Protein AF-A0A662DFI2-F1 (afdb_monomer_lite)

Foldseek 3Di:
DWDWDQDPVQQKIKIFQDPADFPDWDDDDPVAWIFTAHPVGATGMIMGRHNVCCVVPVVVVCVVRVPPPVVVVVNVVVVVVCDDPPD

Structure (mmCIF, N/CA/C/O backbone):
data_AF-A0A662DFI2-F1
#
_entry.id   AF-A0A662DFI2-F1
#
loop_
_atom_site.group_PDB
_atom_site.id
_atom_site.type_symbol
_atom_site.label_atom_id
_atom_site.label_alt_id
_atom_site.label_comp_id
_atom_site.label_asym_id
_atom_site.label_entity_id
_atom_site.label_seq_id
_atom_site.pdbx_PDB_ins_code
_atom_site.Cartn_x
_atom_site.Cartn_y
_atom_site.Cartn_z
_atom_site.occupancy
_atom_site.B_iso_or_equiv
_atom_site.auth_seq_id
_atom_site.auth_comp_id
_atom_site.auth_asym_id
_atom_site.auth_atom_id
_atom_site.pdbx_PDB_model_num
ATOM 1 N N . MET A 1 1 ? -4.007 -9.988 8.650 1.00 88.25 1 MET A N 1
ATOM 2 C CA . MET A 1 1 ? -2.555 -10.174 8.460 1.00 88.25 1 MET A CA 1
ATOM 3 C C . MET A 1 1 ? -2.058 -9.044 7.566 1.00 88.25 1 MET A C 1
ATOM 5 O O . MET A 1 1 ? -2.881 -8.512 6.829 1.00 88.25 1 MET A O 1
ATOM 9 N N . ILE A 1 2 ? -0.782 -8.643 7.654 1.00 93.25 2 ILE A N 1
ATOM 10 C CA . ILE A 1 2 ? -0.203 -7.756 6.631 1.00 93.25 2 ILE A CA 1
ATOM 11 C C . ILE A 1 2 ? 0.402 -8.635 5.547 1.00 93.25 2 ILE A C 1
ATOM 13 O O . ILE A 1 2 ? 1.089 -9.597 5.868 1.00 93.25 2 ILE A O 1
ATOM 17 N N . GLN A 1 3 ? 0.128 -8.312 4.292 1.00 93.81 3 GLN A N 1
ATOM 18 C CA . GLN A 1 3 ? 0.730 -8.966 3.142 1.00 93.81 3 GLN A CA 1
ATOM 19 C C . GLN A 1 3 ? 1.153 -7.892 2.155 1.00 93.81 3 GLN A C 1
ATOM 21 O O . GLN A 1 3 ? 0.405 -6.950 1.894 1.00 93.81 3 GLN A O 1
ATOM 26 N N . ILE A 1 4 ? 2.360 -8.034 1.629 1.00 93.88 4 ILE A N 1
ATOM 27 C CA . ILE A 1 4 ? 2.885 -7.152 0.601 1.00 93.88 4 ILE A CA 1
ATOM 28 C C . ILE A 1 4 ? 3.207 -8.032 -0.602 1.00 93.88 4 ILE A C 1
ATOM 30 O O . ILE A 1 4 ? 3.814 -9.091 -0.454 1.00 93.88 4 ILE A O 1
ATOM 34 N N . SER A 1 5 ? 2.761 -7.607 -1.773 1.00 92.38 5 SER A N 1
ATOM 35 C CA . SER A 1 5 ? 2.958 -8.317 -3.034 1.00 92.38 5 SER A CA 1
ATOM 36 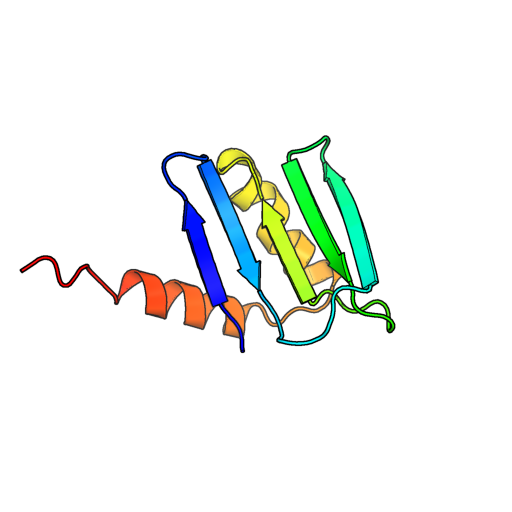C C . SER A 1 5 ? 3.472 -7.337 -4.075 1.00 92.38 5 SER A C 1
ATOM 38 O O . SER A 1 5 ? 3.085 -6.167 -4.083 1.00 92.38 5 SER A O 1
ATOM 40 N N . TYR A 1 6 ? 4.354 -7.831 -4.930 1.00 90.00 6 TYR A N 1
ATOM 41 C CA . TYR A 1 6 ? 4.950 -7.099 -6.035 1.00 90.00 6 TYR A CA 1
ATOM 42 C C . TYR A 1 6 ? 4.669 -7.872 -7.318 1.00 90.00 6 TYR A C 1
ATOM 44 O O . TYR A 1 6 ? 4.882 -9.085 -7.352 1.00 90.00 6 TYR A O 1
ATOM 52 N N . ASP A 1 7 ? 4.183 -7.169 -8.332 1.00 91.31 7 ASP A N 1
ATOM 53 C CA . ASP A 1 7 ? 3.967 -7.697 -9.673 1.00 91.31 7 ASP A CA 1
ATOM 54 C C . ASP A 1 7 ? 4.900 -6.958 -10.638 1.00 91.31 7 ASP A C 1
ATOM 56 O O . ASP A 1 7 ? 4.728 -5.764 -10.899 1.00 91.31 7 ASP A O 1
ATOM 60 N N . GLU A 1 8 ? 5.927 -7.663 -11.114 1.00 89.50 8 GLU A N 1
ATOM 61 C CA . GLU A 1 8 ? 6.929 -7.113 -12.030 1.00 89.50 8 GLU A CA 1
ATOM 62 C C . GLU A 1 8 ? 6.357 -6.829 -13.418 1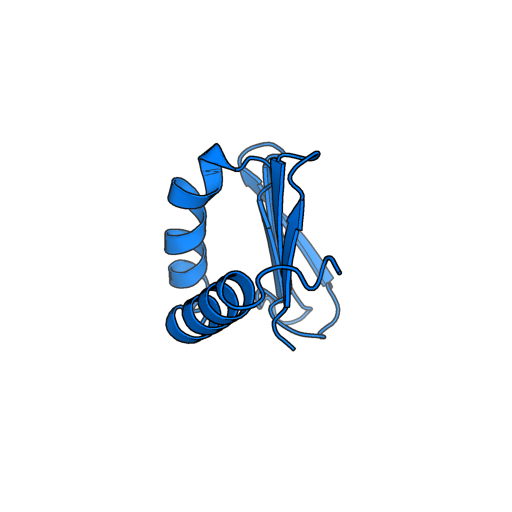.00 89.50 8 GLU A C 1
ATOM 64 O O . GLU A 1 8 ? 6.730 -5.834 -14.034 1.00 89.50 8 GLU A O 1
ATOM 69 N N . GLU A 1 9 ? 5.442 -7.674 -13.900 1.00 93.25 9 GLU A N 1
ATOM 70 C CA . GLU A 1 9 ? 4.848 -7.537 -15.230 1.00 93.25 9 GLU A CA 1
ATOM 71 C C . GLU A 1 9 ? 3.885 -6.348 -15.266 1.00 93.25 9 GLU A C 1
ATOM 73 O O . GLU A 1 9 ? 3.917 -5.548 -16.202 1.00 93.25 9 GLU A O 1
ATOM 78 N N . ALA A 1 10 ? 3.075 -6.193 -14.216 1.00 90.69 10 ALA A N 1
ATOM 79 C CA . ALA A 1 10 ? 2.154 -5.070 -14.083 1.00 90.69 10 ALA A CA 1
ATOM 80 C C . ALA A 1 10 ? 2.835 -3.770 -13.620 1.00 90.69 10 ALA A C 1
ATOM 82 O O . ALA A 1 10 ? 2.232 -2.706 -13.724 1.00 90.69 10 ALA A O 1
ATOM 83 N N . GLY A 1 11 ? 4.058 -3.832 -13.083 1.00 93.19 11 GLY A N 1
ATOM 84 C CA . GLY A 1 11 ? 4.721 -2.669 -12.491 1.00 93.19 11 GLY A CA 1
ATOM 85 C C . GLY A 1 11 ? 3.984 -2.138 -11.256 1.00 93.19 11 GLY A C 1
ATOM 86 O O . GLY A 1 11 ? 3.895 -0.924 -11.060 1.00 93.19 11 GLY A O 1
ATOM 87 N N . ALA A 1 12 ? 3.462 -3.040 -10.422 1.00 94.06 12 ALA A N 1
ATOM 88 C CA . ALA A 1 12 ? 2.547 -2.699 -9.338 1.00 94.06 12 ALA A CA 1
ATOM 89 C C . ALA A 1 12 ? 2.973 -3.267 -7.976 1.00 94.06 12 ALA A C 1
ATOM 91 O O . ALA A 1 12 ? 3.608 -4.320 -7.864 1.00 94.06 12 ALA A O 1
ATOM 92 N N . ILE A 1 13 ? 2.583 -2.567 -6.910 1.00 94.56 13 ILE A N 1
ATOM 93 C CA . ILE A 1 13 ? 2.735 -3.000 -5.520 1.00 94.56 13 ILE A CA 1
ATOM 94 C C . ILE A 1 13 ? 1.376 -2.975 -4.820 1.00 94.56 13 ILE A C 1
ATOM 96 O O . ILE A 1 13 ? 0.664 -1.972 -4.851 1.00 94.56 13 ILE A O 1
ATOM 100 N N . TYR A 1 14 ? 1.081 -4.057 -4.101 1.00 96.06 14 TYR A N 1
ATOM 101 C CA . TYR A 1 14 ? -0.148 -4.246 -3.336 1.00 96.06 14 TYR A CA 1
ATOM 102 C C . TYR A 1 14 ? 0.190 -4.470 -1.862 1.00 96.06 14 TYR A C 1
ATOM 104 O O . TYR A 1 14 ? 0.953 -5.378 -1.522 1.00 96.06 14 TYR A O 1
ATOM 112 N N . LEU A 1 15 ? -0.379 -3.661 -0.971 1.00 96.81 15 LEU A N 1
ATOM 113 C CA . LEU A 1 15 ? -0.253 -3.789 0.480 1.00 96.81 15 LEU A CA 1
ATOM 114 C C . LEU A 1 15 ? -1.628 -4.085 1.072 1.00 96.81 15 LEU A C 1
ATOM 116 O O . LEU A 1 15 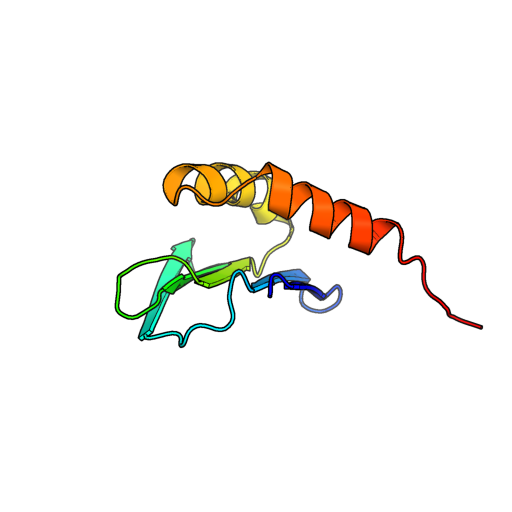? -2.451 -3.185 1.219 1.00 96.81 15 LEU A O 1
ATOM 120 N N . LYS A 1 16 ? -1.849 -5.319 1.518 1.00 97.25 16 LYS A N 1
ATOM 121 C CA . LYS A 1 16 ? -2.966 -5.661 2.401 1.00 97.25 16 LYS A CA 1
ATOM 122 C C . LYS A 1 16 ? -2.551 -5.379 3.840 1.00 97.25 16 LYS A C 1
ATOM 124 O O . LYS A 1 16 ? -1.604 -5.981 4.337 1.00 97.25 16 LYS A O 1
ATOM 129 N N . LEU A 1 17 ? -3.252 -4.486 4.531 1.00 96.75 17 LEU A N 1
ATOM 130 C CA . LEU A 1 17 ? -2.914 -4.063 5.897 1.00 96.75 17 LEU A CA 1
ATOM 131 C C . LEU A 1 17 ? -3.708 -4.825 6.970 1.00 96.75 17 LEU A C 1
ATOM 133 O O . LEU A 1 17 ? -3.276 -4.930 8.122 1.00 96.75 17 LEU A O 1
ATOM 137 N N . SER A 1 18 ? -4.878 -5.360 6.618 1.00 95.62 18 SER A N 1
ATOM 138 C CA . SER A 1 18 ? -5.700 -6.180 7.512 1.00 95.62 18 SER A CA 1
ATOM 139 C C . SER A 1 18 ? -6.635 -7.111 6.735 1.00 95.62 18 SER A C 1
ATOM 141 O O . SER A 1 18 ? -6.783 -6.970 5.529 1.00 95.62 18 SER A O 1
ATOM 143 N N . ASP A 1 19 ? -7.291 -8.046 7.430 1.00 96.06 19 ASP A N 1
ATOM 144 C CA . ASP A 1 19 ? -8.314 -8.929 6.836 1.00 96.06 19 ASP A CA 1
ATOM 145 C C . ASP A 1 19 ? -9.737 -8.360 6.946 1.00 96.06 19 ASP A C 1
ATOM 147 O O . ASP A 1 19 ? -10.709 -9.077 6.722 1.00 96.06 19 ASP A O 1
ATOM 151 N N . LYS A 1 20 ? -9.881 -7.089 7.337 1.00 97.12 20 LYS A N 1
ATOM 152 C CA . LYS A 1 20 ? -11.190 -6.438 7.379 1.00 97.12 20 LYS A CA 1
ATOM 153 C C . LYS A 1 20 ? -11.750 -6.251 5.967 1.00 97.12 20 LYS A C 1
ATOM 155 O O . LYS A 1 20 ? -11.001 -6.076 5.011 1.00 97.12 20 LYS A O 1
ATOM 160 N N . GLU A 1 21 ? -13.077 -6.237 5.869 1.00 97.44 21 GLU A N 1
ATOM 161 C CA . GLU A 1 21 ? -13.783 -5.970 4.615 1.00 97.44 21 GLU A CA 1
ATOM 162 C C . GLU A 1 21 ? -13.513 -4.556 4.094 1.00 97.44 21 GLU A C 1
ATOM 164 O O . GLU A 1 21 ? -13.555 -3.579 4.850 1.00 97.44 21 GLU A O 1
ATOM 169 N N . ILE A 1 22 ? -13.324 -4.460 2.780 1.00 98.25 22 ILE A N 1
ATOM 170 C CA . ILE A 1 22 ? -13.274 -3.195 2.053 1.00 98.25 22 ILE A CA 1
ATOM 171 C C . ILE A 1 22 ? -14.708 -2.684 1.901 1.00 98.25 22 ILE A C 1
ATOM 173 O O . ILE A 1 22 ? -15.581 -3.377 1.382 1.00 98.25 22 ILE A O 1
ATOM 177 N N . ALA A 1 23 ? -14.958 -1.469 2.372 1.00 98.50 23 ALA A N 1
ATOM 178 C CA . ALA A 1 23 ? -16.234 -0.779 2.226 1.00 98.50 23 ALA A CA 1
ATOM 179 C C . ALA A 1 23 ? -16.221 0.224 1.069 1.00 98.50 23 ALA A C 1
ATOM 181 O O . ALA A 1 23 ? -17.255 0.455 0.445 1.00 98.50 23 ALA A O 1
ATOM 182 N N . ARG A 1 24 ? -15.067 0.847 0.810 1.00 98.25 24 ARG A N 1
ATOM 183 C CA . ARG A 1 24 ? -14.869 1.795 -0.291 1.00 98.25 24 ARG A CA 1
ATOM 184 C C . ARG A 1 24 ? -13.403 1.852 -0.695 1.00 98.25 24 ARG A C 1
ATOM 186 O O . ARG A 1 24 ? -12.532 1.718 0.160 1.00 98.25 24 ARG A O 1
ATOM 193 N N . THR A 1 25 ? -13.166 2.195 -1.950 1.00 97.94 25 THR A N 1
ATOM 194 C CA . THR A 1 25 ? -11.842 2.502 -2.492 1.00 97.94 25 THR A CA 1
ATOM 195 C C . THR A 1 25 ? -11.838 3.957 -2.936 1.00 97.94 25 THR A C 1
ATOM 197 O O . THR A 1 25 ? -12.844 4.443 -3.459 1.00 97.94 25 THR A O 1
ATOM 200 N N . ILE A 1 26 ? -10.747 4.679 -2.691 1.00 96.44 26 ILE A N 1
ATOM 201 C CA . ILE A 1 26 ? -10.530 5.999 -3.294 1.00 96.44 26 ILE A CA 1
ATOM 202 C C . ILE A 1 26 ? -9.244 5.995 -4.093 1.00 96.44 26 ILE A C 1
ATOM 204 O O . ILE A 1 26 ? -8.269 5.343 -3.727 1.00 96.44 26 ILE A O 1
ATOM 208 N N . GLU A 1 27 ? -9.246 6.811 -5.126 1.00 95.81 27 GLU A N 1
ATOM 209 C CA . GLU A 1 27 ? -8.096 7.086 -5.962 1.00 95.81 27 GLU A CA 1
ATOM 210 C C . GLU A 1 27 ? -7.527 8.455 -5.580 1.00 95.81 27 GLU A C 1
ATOM 212 O O . GLU A 1 27 ? -8.285 9.408 -5.379 1.00 95.81 27 GLU A O 1
ATOM 217 N N . ILE A 1 28 ? -6.208 8.546 -5.410 1.00 89.56 28 ILE A N 1
ATOM 218 C CA . ILE A 1 28 ? -5.544 9.796 -4.993 1.00 89.56 28 ILE A CA 1
ATOM 219 C C . ILE A 1 28 ? -4.538 10.336 -6.016 1.00 89.56 28 ILE A C 1
ATOM 221 O O . ILE A 1 28 ? -4.120 11.483 -5.893 1.00 89.56 28 ILE A O 1
ATOM 225 N N . GLU A 1 29 ? -4.168 9.538 -7.016 1.00 85.38 29 GLU A N 1
ATOM 226 C CA . GLU A 1 29 ? -3.400 9.950 -8.194 1.00 85.38 29 GLU A CA 1
ATOM 227 C C . GLU A 1 29 ? -4.014 9.224 -9.395 1.00 85.38 29 GLU A C 1
ATOM 229 O O . GLU A 1 29 ? -4.234 8.014 -9.298 1.00 85.38 29 GLU A O 1
ATOM 234 N N . GLU A 1 30 ? -4.290 9.956 -10.481 1.00 82.44 30 GLU A N 1
ATOM 235 C CA . GLU A 1 30 ? -5.069 9.485 -11.637 1.00 82.44 30 GLU A CA 1
ATOM 236 C C . GLU A 1 30 ? -4.657 8.072 -12.083 1.00 82.44 30 GLU A C 1
ATOM 238 O O . GLU A 1 30 ? -3.594 7.870 -12.665 1.00 82.44 30 GLU A O 1
ATOM 243 N N . ASN A 1 31 ? -5.520 7.105 -11.782 1.00 77.12 31 ASN A N 1
ATOM 244 C CA . ASN A 1 31 ? -5.477 5.665 -12.016 1.00 77.12 31 ASN A CA 1
ATOM 245 C C . ASN A 1 31 ? -4.256 4.910 -11.473 1.00 77.12 31 ASN A C 1
ATOM 247 O O . ASN A 1 31 ? -4.030 3.776 -11.879 1.00 77.12 31 ASN A O 1
ATOM 251 N N . ASN A 1 32 ? -3.469 5.496 -10.567 1.00 92.94 32 ASN A N 1
ATOM 252 C CA . ASN A 1 32 ? -2.190 4.901 -10.171 1.00 92.94 32 ASN A CA 1
ATOM 253 C C . ASN A 1 32 ? -2.026 4.643 -8.674 1.00 92.94 32 ASN A C 1
ATOM 255 O O . ASN A 1 32 ? -1.156 3.860 -8.294 1.00 92.94 32 ASN A O 1
ATOM 259 N N . VAL A 1 33 ? -2.820 5.286 -7.814 1.00 96.69 33 VAL A N 1
ATOM 260 C CA . VAL A 1 33 ? -2.747 5.059 -6.365 1.00 96.69 33 VAL A CA 1
ATOM 261 C C . VAL A 1 33 ? -4.141 4.908 -5.778 1.00 96.69 33 VAL A C 1
ATOM 263 O O . VAL A 1 33 ? -4.909 5.874 -5.736 1.00 96.69 33 VAL A O 1
ATOM 266 N N . LEU A 1 34 ? -4.434 3.706 -5.280 1.00 97.88 34 LEU A N 1
ATOM 267 C CA . LEU A 1 34 ? -5.717 3.335 -4.694 1.00 97.88 34 LEU A CA 1
ATOM 268 C C . LEU A 1 34 ? -5.571 3.054 -3.198 1.00 97.88 34 LEU A C 1
ATOM 270 O O . LEU A 1 34 ? -4.615 2.422 -2.754 1.00 97.88 34 LEU A O 1
ATOM 274 N N . LEU A 1 35 ? -6.536 3.521 -2.412 1.00 98.00 35 LEU A N 1
ATOM 275 C CA . LEU A 1 35 ? -6.630 3.269 -0.978 1.00 98.00 35 LEU A CA 1
ATOM 276 C C . LEU A 1 35 ? -7.971 2.627 -0.655 1.00 98.00 35 LEU A C 1
ATOM 278 O O . LEU A 1 35 ? -9.024 3.231 -0.878 1.00 98.00 35 LEU A O 1
ATOM 282 N N . ASP A 1 36 ? -7.919 1.453 -0.041 1.00 98.44 36 ASP A N 1
ATOM 283 C CA . ASP A 1 36 ? -9.099 0.737 0.422 1.00 98.44 36 ASP A CA 1
ATOM 284 C C . ASP A 1 36 ? -9.381 1.059 1.878 1.00 98.44 36 ASP A C 1
ATOM 286 O O . ASP A 1 36 ? -8.496 0.978 2.733 1.00 98.44 36 ASP A O 1
ATOM 290 N N . PHE A 1 37 ? -10.635 1.369 2.180 1.00 98.44 37 PHE A N 1
ATOM 291 C CA . PHE A 1 37 ? -11.096 1.701 3.519 1.00 98.44 37 PHE A CA 1
ATOM 292 C C . PHE A 1 37 ? -12.137 0.708 4.007 1.00 98.44 37 PHE A C 1
ATOM 294 O O . PHE A 1 37 ? -13.032 0.317 3.256 1.00 98.44 37 PHE A O 1
ATOM 301 N N . ASP A 1 38 ? -12.076 0.374 5.293 1.00 98.38 38 ASP A N 1
ATOM 302 C CA . ASP A 1 38 ? -13.169 -0.315 5.977 1.00 98.38 38 ASP A CA 1
ATOM 303 C C . ASP A 1 38 ? -14.361 0.623 6.261 1.00 98.38 38 ASP A C 1
ATOM 305 O O . ASP A 1 38 ? -14.338 1.830 5.995 1.00 98.38 38 ASP A O 1
ATOM 309 N N . LYS A 1 39 ? -15.430 0.055 6.834 1.00 98.19 39 LYS A N 1
ATOM 310 C CA . LYS A 1 39 ? -16.658 0.781 7.212 1.00 98.19 39 LYS A CA 1
ATOM 311 C C . LYS A 1 39 ? -16.412 1.860 8.280 1.00 98.19 39 LYS A C 1
ATOM 313 O O . LYS A 1 39 ? -17.239 2.752 8.432 1.00 98.19 39 LYS A O 1
ATOM 318 N N . GLU A 1 40 ? -15.296 1.788 9.008 1.00 97.31 40 GLU A N 1
ATOM 319 C CA . GLU A 1 40 ? -14.890 2.760 10.032 1.00 97.31 40 GLU A CA 1
ATOM 320 C C . GLU A 1 40 ? -13.985 3.867 9.458 1.00 97.31 40 GLU A C 1
ATOM 322 O O . GLU A 1 40 ? -13.577 4.774 10.183 1.00 97.31 40 GLU A O 1
ATOM 327 N N . GLY A 1 41 ? -13.653 3.806 8.164 1.00 96.62 41 GLY A N 1
ATOM 328 C CA . GLY A 1 41 ? -12.781 4.770 7.503 1.00 96.62 41 GLY A CA 1
ATOM 329 C C . GLY A 1 41 ? -11.290 4.547 7.762 1.00 96.62 41 GLY A C 1
ATOM 330 O O . GLY A 1 41 ? -10.504 5.469 7.542 1.00 96.62 41 GLY A O 1
ATOM 331 N N . LYS A 1 42 ? -10.875 3.354 8.203 1.00 97.25 42 LYS A N 1
ATOM 332 C CA . LYS A 1 42 ? -9.456 2.984 8.329 1.00 97.25 42 LYS A CA 1
ATOM 333 C C . LYS A 1 42 ? -8.955 2.367 7.034 1.00 97.25 42 LYS A C 1
ATOM 335 O O . LYS A 1 42 ? -9.663 1.572 6.426 1.00 97.25 42 LYS A O 1
ATOM 340 N N . VAL A 1 43 ? -7.721 2.694 6.652 1.00 97.56 43 VAL A N 1
ATOM 341 C CA . VAL A 1 43 ? -7.078 2.085 5.482 1.00 97.56 43 VAL A CA 1
ATOM 342 C C . VAL A 1 43 ? -6.781 0.615 5.774 1.00 97.56 43 VAL A C 1
ATOM 344 O O . VAL A 1 43 ? -6.140 0.287 6.776 1.00 97.56 43 VAL A O 1
ATOM 347 N N . VAL A 1 44 ? -7.248 -0.266 4.898 1.00 97.94 44 VAL A N 1
ATOM 348 C CA . VAL A 1 44 ? -7.068 -1.722 4.977 1.00 97.94 44 VAL A CA 1
ATOM 349 C C . VAL A 1 44 ? -6.299 -2.290 3.788 1.00 97.94 44 VAL A C 1
ATOM 351 O O . VAL A 1 44 ? -5.781 -3.403 3.899 1.00 97.94 44 VAL A O 1
ATOM 354 N N . GLY A 1 45 ? -6.159 -1.511 2.714 1.00 97.88 45 GLY A N 1
ATOM 355 C CA . GLY A 1 45 ? -5.418 -1.848 1.503 1.00 97.88 45 GLY A CA 1
ATOM 356 C C . GLY A 1 45 ? -4.818 -0.603 0.840 1.00 97.88 45 GLY A C 1
ATOM 357 O O . GLY A 1 45 ? -5.326 0.507 1.016 1.00 97.88 45 GLY A O 1
ATOM 358 N N . LEU A 1 46 ? -3.713 -0.786 0.123 1.00 97.44 46 LEU A N 1
ATOM 359 C CA . LEU A 1 46 ? -3.071 0.219 -0.727 1.00 97.44 46 LEU A CA 1
ATOM 360 C C . LEU A 1 46 ? -2.561 -0.469 -1.992 1.00 97.44 46 LEU A C 1
ATOM 362 O O . LEU A 1 46 ? -1.831 -1.456 -1.897 1.00 97.44 46 LEU A O 1
ATOM 366 N N . GLU A 1 47 ? -2.871 0.106 -3.146 1.00 97.19 47 GLU A N 1
ATOM 367 C CA . GLU A 1 47 ? -2.345 -0.316 -4.441 1.00 97.19 47 GLU A CA 1
ATOM 368 C C . GLU A 1 47 ? -1.616 0.860 -5.088 1.00 97.19 47 GLU A C 1
ATOM 370 O O . GLU A 1 47 ? -2.126 1.982 -5.120 1.00 97.19 47 GLU A O 1
ATOM 375 N N . ILE A 1 48 ? -0.404 0.611 -5.572 1.00 96.62 48 ILE A N 1
ATOM 376 C CA . ILE A 1 48 ? 0.366 1.561 -6.372 1.00 96.62 48 ILE A CA 1
ATOM 377 C C . ILE A 1 48 ? 0.667 0.862 -7.692 1.00 96.62 48 ILE A C 1
ATOM 379 O O . ILE A 1 48 ? 1.476 -0.063 -7.716 1.00 96.62 48 ILE A O 1
ATOM 383 N N . LEU A 1 49 ? -0.000 1.290 -8.761 1.00 96.19 49 LEU A N 1
ATOM 384 C CA . LEU A 1 49 ? 0.032 0.651 -10.083 1.00 96.19 49 LEU A CA 1
ATOM 385 C C . LEU A 1 49 ? 1.152 1.186 -10.995 1.00 96.19 49 LEU A C 1
ATOM 387 O O . LEU A 1 49 ? 1.240 0.803 -12.154 1.00 96.19 49 LEU A O 1
ATOM 391 N N . ASP A 1 50 ? 2.007 2.064 -10.465 1.00 94.44 50 ASP A N 1
ATOM 392 C CA . ASP A 1 50 ? 3.239 2.522 -11.110 1.00 94.44 50 ASP A CA 1
ATOM 393 C C . ASP A 1 50 ? 4.381 2.554 -10.082 1.00 94.44 50 ASP A C 1
ATOM 395 O O . ASP A 1 50 ? 4.375 3.345 -9.130 1.00 94.44 50 ASP A O 1
ATOM 399 N N . LEU A 1 51 ? 5.402 1.715 -10.277 1.00 91.56 51 LEU A N 1
ATOM 400 C CA . LEU A 1 51 ? 6.568 1.635 -9.388 1.00 91.56 51 LEU A CA 1
ATOM 401 C C . LEU A 1 51 ? 7.290 2.976 -9.201 1.00 91.56 51 LEU A C 1
ATOM 403 O O . LEU A 1 51 ? 7.861 3.217 -8.132 1.00 91.56 51 LEU A O 1
ATOM 407 N N . ASN A 1 52 ? 7.244 3.873 -10.190 1.00 92.94 52 ASN A N 1
ATOM 408 C CA . ASN A 1 52 ? 7.868 5.195 -10.097 1.00 92.94 52 ASN A CA 1
ATOM 409 C C . ASN A 1 52 ? 7.205 6.075 -9.027 1.00 92.94 52 ASN A C 1
ATOM 411 O O . ASN A 1 52 ? 7.831 6.987 -8.481 1.00 92.94 52 ASN A O 1
ATOM 415 N N . LEU A 1 53 ? 5.953 5.780 -8.675 1.00 94.19 53 LEU A N 1
ATOM 416 C CA . LEU A 1 53 ? 5.189 6.512 -7.672 1.00 94.19 53 LEU A CA 1
ATOM 417 C C . LEU A 1 53 ? 5.416 5.996 -6.251 1.00 94.19 53 LEU A C 1
ATOM 419 O O . LEU A 1 53 ? 5.130 6.710 -5.289 1.00 94.19 53 LEU A O 1
ATOM 423 N N . VAL A 1 54 ? 5.986 4.804 -6.074 1.00 92.12 54 VAL A N 1
ATOM 424 C CA . VAL A 1 54 ? 6.150 4.176 -4.751 1.00 92.12 54 VAL A CA 1
ATOM 425 C C . VAL A 1 54 ? 6.953 5.068 -3.808 1.00 92.12 54 VAL A C 1
ATOM 427 O O . VAL A 1 54 ? 6.515 5.343 -2.691 1.00 92.12 54 VAL A O 1
ATOM 430 N N . ALA A 1 55 ? 8.101 5.577 -4.263 1.00 91.06 55 ALA A N 1
ATOM 431 C CA . ALA A 1 55 ? 8.953 6.451 -3.456 1.00 91.06 55 ALA A CA 1
ATOM 432 C C . ALA A 1 55 ? 8.266 7.783 -3.106 1.00 91.06 55 ALA A C 1
ATOM 434 O O . ALA A 1 55 ? 8.447 8.300 -2.002 1.00 91.06 55 ALA A O 1
ATOM 435 N N . LYS A 1 56 ? 7.453 8.313 -4.028 1.00 94.00 56 LYS A N 1
ATOM 436 C CA . LYS A 1 56 ? 6.704 9.564 -3.856 1.00 94.00 56 LYS A CA 1
ATOM 437 C C . LYS A 1 56 ? 5.528 9.397 -2.887 1.00 94.00 56 LYS A C 1
ATOM 439 O O . LYS A 1 56 ? 5.285 10.297 -2.089 1.00 94.00 56 LYS A O 1
ATOM 444 N N . HIS A 1 57 ? 4.818 8.269 -2.927 1.00 94.44 57 HIS A N 1
ATOM 445 C CA . HIS A 1 57 ? 3.514 8.124 -2.271 1.00 94.44 57 HIS A CA 1
ATOM 446 C C . HIS A 1 57 ? 3.516 7.243 -1.018 1.00 94.44 57 HIS A C 1
ATOM 448 O O . HIS A 1 57 ? 2.823 7.577 -0.055 1.00 94.44 57 HIS A O 1
ATOM 454 N N . LEU A 1 58 ? 4.302 6.161 -0.964 1.00 93.25 58 LEU A N 1
ATOM 455 C CA . LEU A 1 58 ? 4.203 5.184 0.129 1.00 93.25 58 LEU A CA 1
ATOM 456 C C . LEU A 1 58 ? 4.483 5.823 1.498 1.00 93.25 58 LEU A C 1
ATOM 458 O O . LEU A 1 58 ? 3.670 5.728 2.413 1.00 93.25 58 LEU A O 1
ATOM 462 N N . GLY A 1 59 ? 5.610 6.523 1.647 1.00 94.19 59 GLY A N 1
ATOM 463 C CA . GLY A 1 59 ? 5.992 7.164 2.912 1.00 94.19 59 GLY A CA 1
ATOM 464 C C . GLY A 1 59 ? 4.959 8.176 3.439 1.00 94.19 59 GLY A C 1
ATOM 465 O O . GLY A 1 59 ? 4.575 8.071 4.614 1.00 94.19 59 GLY A O 1
ATOM 466 N N . PRO A 1 60 ? 4.503 9.134 2.606 1.00 95.31 60 PRO A N 1
ATOM 467 C CA . PRO A 1 60 ? 3.443 10.075 2.964 1.00 95.31 60 PRO A CA 1
ATOM 468 C C . PRO A 1 60 ? 2.113 9.410 3.329 1.00 95.31 60 PRO A C 1
ATOM 470 O O . PRO A 1 60 ? 1.535 9.771 4.351 1.00 95.31 60 PRO A O 1
ATOM 473 N N . ILE A 1 61 ? 1.660 8.401 2.577 1.00 95.25 61 ILE A N 1
ATOM 474 C CA . ILE A 1 61 ? 0.410 7.677 2.868 1.00 95.25 61 ILE A CA 1
ATOM 475 C C . ILE A 1 61 ? 0.493 6.987 4.228 1.00 95.25 61 ILE A C 1
A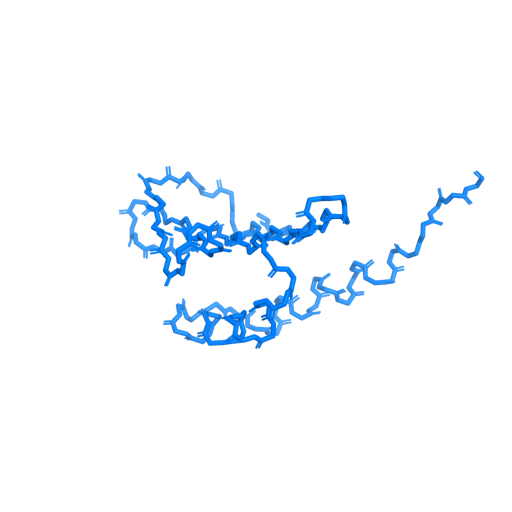TOM 477 O O . ILE A 1 61 ? -0.395 7.162 5.065 1.00 95.25 61 ILE A O 1
ATOM 481 N N . LEU A 1 62 ? 1.579 6.250 4.487 1.00 95.19 62 LEU A N 1
ATOM 482 C CA . LEU A 1 62 ? 1.761 5.571 5.771 1.00 95.19 62 LEU A CA 1
ATOM 483 C C . LEU A 1 62 ? 1.718 6.566 6.941 1.00 95.19 62 LEU A C 1
ATOM 485 O O . LEU A 1 62 ? 1.172 6.259 7.996 1.00 95.19 62 LEU A O 1
ATOM 489 N N . GLN A 1 63 ? 2.256 7.774 6.750 1.00 95.44 63 GLN A N 1
ATOM 490 C CA . GLN A 1 63 ? 2.196 8.837 7.753 1.00 95.44 63 GLN A CA 1
ATOM 491 C C . GLN A 1 63 ? 0.790 9.409 7.930 1.00 95.44 63 GLN A C 1
ATOM 493 O O . GLN A 1 63 ? 0.307 9.493 9.055 1.00 95.44 63 GLN A O 1
ATOM 498 N N . GLN A 1 64 ? 0.151 9.814 6.833 1.00 95.50 64 GLN A N 1
ATOM 499 C CA . GLN A 1 64 ? -1.144 10.489 6.836 1.00 95.50 64 GLN A CA 1
ATOM 500 C C . GLN A 1 64 ? -2.232 9.630 7.480 1.00 95.50 64 GLN A C 1
ATOM 502 O O . GLN A 1 64 ? -3.057 10.144 8.231 1.00 95.50 64 GLN A O 1
ATOM 507 N N . TYR A 1 65 ? -2.213 8.324 7.215 1.00 95.31 65 TYR A N 1
ATOM 508 C CA . TYR A 1 65 ? -3.207 7.383 7.729 1.00 95.31 65 TYR A CA 1
ATOM 509 C C . TYR A 1 65 ? -2.753 6.645 8.993 1.00 95.31 65 TYR A C 1
ATOM 511 O O . TYR A 1 65 ? -3.407 5.693 9.417 1.00 95.31 65 TYR A O 1
ATOM 519 N N . ASN A 1 66 ? -1.655 7.093 9.614 1.00 95.19 66 ASN A N 1
ATOM 520 C CA . ASN A 1 66 ? -1.124 6.545 10.861 1.00 95.19 66 ASN A CA 1
ATOM 521 C C . ASN A 1 66 ? -0.920 5.015 10.811 1.00 95.19 66 ASN A C 1
ATOM 523 O O . ASN A 1 66 ? -1.234 4.288 11.758 1.00 95.19 66 ASN A O 1
ATOM 527 N N . ILE A 1 67 ? -0.410 4.531 9.677 1.00 94.81 67 ILE A N 1
ATOM 528 C CA . ILE A 1 67 ? -0.038 3.134 9.459 1.00 94.81 67 ILE A CA 1
ATOM 529 C C . ILE A 1 67 ? 1.376 2.935 10.012 1.00 94.81 67 ILE A C 1
ATOM 531 O O . ILE A 1 67 ? 2.276 3.744 9.778 1.00 94.81 67 ILE A O 1
ATOM 535 N N . ASP A 1 68 ? 1.583 1.846 10.748 1.00 94.00 68 ASP A N 1
ATOM 536 C CA . ASP A 1 68 ? 2.861 1.542 11.392 1.00 94.00 68 ASP A CA 1
ATOM 537 C C . ASP A 1 68 ? 3.971 1.278 10.356 1.00 94.00 68 ASP A C 1
ATOM 539 O O . ASP A 1 68 ? 4.109 0.179 9.812 1.00 94.00 68 ASP A O 1
ATOM 543 N N . LYS A 1 69 ? 4.785 2.309 10.103 1.00 92.75 69 LYS A N 1
ATOM 544 C CA . LYS A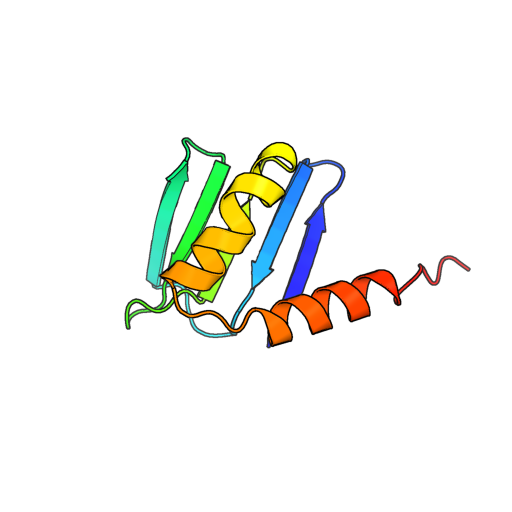 1 69 ? 5.916 2.273 9.166 1.00 92.75 69 LYS A CA 1
ATOM 545 C C . LYS A 1 69 ? 6.947 1.205 9.529 1.00 92.75 69 LYS A C 1
ATOM 547 O O . LYS A 1 69 ? 7.499 0.574 8.628 1.00 92.75 69 LYS A O 1
ATOM 552 N N . GLU A 1 70 ? 7.198 0.976 10.817 1.00 93.25 70 GLU A N 1
ATOM 553 C CA . GLU A 1 70 ? 8.174 -0.023 11.262 1.00 93.25 70 GLU A CA 1
ATOM 554 C C . GLU A 1 70 ? 7.660 -1.437 11.013 1.00 93.25 70 GLU A C 1
ATOM 556 O O . GLU A 1 70 ? 8.424 -2.317 10.610 1.00 93.25 70 GLU A O 1
ATOM 561 N N . ARG A 1 71 ? 6.353 -1.658 11.175 1.00 92.00 71 ARG A N 1
ATOM 562 C CA . ARG A 1 71 ? 5.728 -2.927 10.803 1.00 92.00 71 ARG A CA 1
ATOM 563 C C . ARG A 1 71 ? 5.826 -3.185 9.300 1.00 92.00 71 ARG A C 1
ATOM 565 O O . ARG A 1 71 ? 6.276 -4.260 8.921 1.00 92.00 71 ARG A O 1
ATOM 572 N N . ILE A 1 72 ? 5.503 -2.207 8.451 1.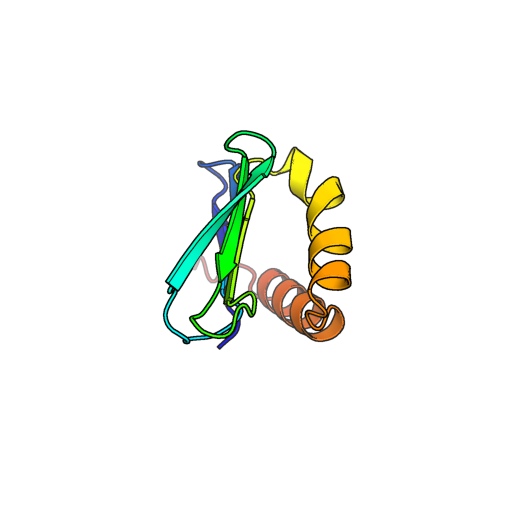00 93.00 72 ILE A N 1
ATOM 573 C CA . ILE A 1 72 ? 5.637 -2.351 6.987 1.00 93.00 72 ILE A CA 1
ATOM 574 C C . ILE A 1 72 ? 7.088 -2.624 6.582 1.00 93.00 72 ILE A C 1
ATOM 576 O O . ILE A 1 72 ? 7.353 -3.507 5.769 1.00 93.00 72 ILE A O 1
ATOM 580 N N . LYS A 1 73 ? 8.048 -1.923 7.189 1.00 90.75 73 LYS A N 1
ATOM 581 C CA . LYS A 1 73 ? 9.476 -2.142 6.941 1.00 90.75 73 LYS A CA 1
ATOM 582 C C . LYS A 1 73 ? 9.915 -3.566 7.289 1.00 90.75 73 LYS A C 1
ATOM 584 O O . LYS A 1 73 ? 10.692 -4.149 6.537 1.00 90.75 73 LYS A O 1
ATOM 589 N N . LYS A 1 74 ? 9.420 -4.137 8.393 1.00 90.69 74 LYS A N 1
ATOM 590 C CA . LYS A 1 74 ? 9.702 -5.533 8.771 1.00 90.69 74 LYS A CA 1
ATOM 591 C C . LYS A 1 74 ? 9.177 -6.522 7.732 1.00 90.69 74 LYS A C 1
ATOM 593 O O . LYS A 1 74 ? 9.928 -7.414 7.354 1.00 90.69 74 LYS A O 1
ATOM 598 N N . GLU A 1 75 ? 7.957 -6.330 7.234 1.00 90.38 75 GLU A N 1
ATOM 599 C CA . GLU A 1 75 ? 7.382 -7.190 6.185 1.00 90.38 75 GLU A CA 1
ATOM 600 C C . GLU A 1 75 ? 8.167 -7.084 4.866 1.00 90.38 75 GLU A C 1
ATOM 602 O O . GLU A 1 75 ? 8.474 -8.095 4.241 1.00 90.38 75 GLU A O 1
ATOM 607 N N . LEU A 1 76 ? 8.593 -5.877 4.472 1.00 86.38 76 LEU A N 1
ATOM 608 C CA . LEU A 1 76 ? 9.442 -5.679 3.288 1.00 86.38 76 LEU A CA 1
ATOM 609 C C . LEU A 1 76 ? 10.815 -6.354 3.422 1.00 86.38 76 LEU A C 1
ATOM 611 O O . LEU A 1 76 ? 11.331 -6.906 2.453 1.00 86.38 76 LEU A O 1
ATOM 615 N N . ILE A 1 77 ? 11.430 -6.303 4.608 1.00 87.31 77 ILE A N 1
ATOM 616 C CA . ILE A 1 77 ? 12.698 -6.999 4.875 1.00 87.31 77 ILE A CA 1
ATOM 617 C C . ILE A 1 77 ? 12.486 -8.514 4.839 1.00 87.31 77 ILE A C 1
ATOM 619 O O . ILE A 1 77 ? 13.297 -9.219 4.244 1.00 87.31 77 ILE A O 1
ATOM 623 N N . ALA A 1 78 ? 11.403 -9.009 5.443 1.00 85.06 78 ALA A N 1
ATOM 624 C CA . ALA A 1 78 ? 11.059 -10.425 5.407 1.00 85.06 78 ALA A CA 1
ATOM 625 C C . ALA A 1 78 ? 10.912 -10.913 3.960 1.00 85.06 78 ALA A C 1
ATOM 627 O O . ALA A 1 78 ? 11.537 -11.905 3.611 1.00 85.06 78 ALA A O 1
ATOM 628 N N . LEU A 1 79 ? 10.207 -10.167 3.103 1.00 81.19 79 LEU A N 1
ATOM 629 C CA . LEU A 1 79 ? 10.082 -10.470 1.674 1.00 81.19 79 LEU A CA 1
ATOM 630 C C . LEU A 1 79 ? 11.421 -10.531 0.938 1.00 81.19 79 LEU A C 1
ATOM 632 O O . LEU A 1 79 ? 11.641 -11.454 0.169 1.00 81.19 79 LEU A O 1
ATOM 636 N N . LYS A 1 80 ? 12.331 -9.580 1.177 1.00 77.94 80 LYS A N 1
ATOM 637 C CA . LYS A 1 80 ? 13.660 -9.593 0.537 1.00 77.94 80 LYS A CA 1
ATOM 638 C C . LYS A 1 80 ? 14.524 -10.772 0.975 1.00 77.94 80 LYS A C 1
ATOM 640 O O . LYS A 1 80 ? 15.355 -11.230 0.206 1.00 77.94 80 LYS A O 1
ATOM 645 N N . ASN A 1 81 ? 14.342 -11.235 2.210 1.00 75.88 81 ASN A N 1
ATOM 646 C CA . ASN A 1 81 ? 15.062 -12.388 2.746 1.00 75.88 81 ASN A CA 1
ATOM 647 C C . ASN A 1 81 ? 14.436 -13.726 2.323 1.00 75.88 81 ASN A C 1
ATOM 649 O O . ASN A 1 81 ? 15.057 -14.770 2.510 1.00 75.88 81 ASN A O 1
ATOM 653 N N . LEU A 1 82 ? 13.230 -13.702 1.749 1.00 64.44 82 LEU A N 1
ATOM 654 C CA . LEU A 1 82 ? 12.659 -14.812 0.995 1.00 64.44 82 LEU A CA 1
ATOM 655 C C . LEU A 1 82 ? 13.248 -14.787 -0.428 1.00 64.44 82 LEU A C 1
ATOM 657 O O . LEU A 1 82 ? 12.526 -14.603 -1.403 1.00 64.44 82 LEU A O 1
ATOM 661 N N . GLU A 1 83 ? 14.571 -14.933 -0.561 1.00 60.69 83 GLU A N 1
ATOM 662 C CA . GLU A 1 83 ? 15.146 -15.290 -1.864 1.00 60.69 83 GLU A CA 1
ATOM 663 C C . GLU A 1 83 ? 14.528 -16.610 -2.347 1.00 60.69 83 GLU A C 1
ATOM 665 O O . GLU A 1 83 ? 14.144 -17.458 -1.530 1.00 60.69 83 GLU A O 1
ATOM 670 N N . PRO A 1 84 ? 14.357 -16.779 -3.666 1.00 49.59 84 PRO A N 1
ATOM 671 C CA . PRO A 1 84 ? 13.472 -17.795 -4.175 1.00 49.59 84 PRO A CA 1
ATOM 672 C C . PRO A 1 84 ? 14.027 -19.182 -3.875 1.00 49.59 84 PRO A C 1
ATOM 674 O O . PRO A 1 84 ? 15.154 -19.521 -4.233 1.00 49.59 84 PRO A O 1
ATOM 677 N N . VAL A 1 85 ? 13.175 -20.037 -3.318 1.00 49.94 85 VAL A N 1
ATOM 678 C CA . VAL A 1 85 ? 13.338 -21.488 -3.430 1.00 49.94 85 VAL A CA 1
ATOM 679 C C . VAL A 1 85 ? 13.016 -21.877 -4.881 1.00 49.94 85 VAL A C 1
ATOM 681 O O . VAL A 1 85 ? 12.044 -22.572 -5.151 1.00 49.94 85 VAL A O 1
ATOM 684 N N . PHE A 1 86 ? 13.790 -21.373 -5.842 1.00 39.50 86 PHE A N 1
ATOM 685 C CA . PHE A 1 86 ? 13.910 -22.002 -7.150 1.00 39.50 86 PHE A CA 1
ATOM 686 C C . PHE A 1 86 ? 15.030 -23.029 -7.009 1.00 39.50 86 PHE A C 1
ATOM 688 O O . PHE A 1 86 ? 16.212 -22.718 -7.155 1.00 39.50 86 PHE A O 1
ATOM 695 N N . ALA A 1 87 ? 14.622 -24.230 -6.598 1.00 36.34 87 ALA A N 1
ATOM 696 C CA . ALA A 1 87 ? 15.374 -25.454 -6.837 1.00 36.34 87 ALA A CA 1
ATOM 697 C C . ALA A 1 87 ? 15.240 -25.862 -8.310 1.00 36.34 87 ALA A C 1
ATOM 699 O O . ALA A 1 87 ? 14.161 -25.593 -8.891 1.00 36.34 87 ALA A O 1
#

InterPro domains:
  IPR019270 Putative hypoxanthine phosphoribosyltransferase [PF10049] (4-50)

Sequence (87 aa):
MIQISYDEEAGAIYLKLSDKEIARTIEIEENNVLLDFDKEGKVVGLEILDLNLVAKHLGPILQQYNIDKERIKKELIALKNLEPVFA

Organism: Aerophobetes bacterium (NCBI:txid2030807)

Secondary structure (DSSP, 8-state):
--EEEEETTTTEEEEE--SSPP-EEEEEETTTEEEEE-TTS-EEEEEES-HHHHHHHHHHHHHHTT--HHHHHHHHHHHHH------

Radius of gyration: 13.26 Å; chains: 1; bounding box: 32×36×27 Å

pLDDT: mean 90.43, std 12.25, range [36.34, 98.5]